Protein AF-A0A7S3CVT9-F1 (afdb_monomer)

Nearest PDB structures (foldseek):
  6yfl-assembly1_AB  TM=3.579E-01  e=2.423E+00  Leviviridae sp.
  8deo-assembly1_A  TM=3.578E-01  e=4.432E+00  Staphylococcus epidermidis RP62A
  8deo-assembly2_B  TM=3.336E-01  e=3.927E+00  Staphylococcus epidermidis RP62A

Foldseek 3Di:
DDPPPPQDKDFDDKDKDKDFAFPPPCPDDDPDPDDDDDDPPVRHGPWIKMKMKTWIQHRDPDDDDGDIDIDIDMDTPVVVVVVVVVVVVVVVVVVVVVVD

Secondary structure (DSSP, 8-state):
---------EEEEEEEEEEEE------SS------S-S-------SEEEEEEEEEEEPPPSSSS-PPEEEEEEEEEHHHHHHHHHHHHHHHHHHHHHH--

Sequence (100 aa):
MVNQQLRVSQVTDLNYKLSFLMASSQTGKNMVEQEEGGEALEQQPLDLQVTLSVQLREFPNDVVSSRERQVKFAAGKDKFLQLSRDLRDALEQMESLQIA

Radius of gyration: 22.89 Å; Cα contacts (8 Å, |Δi|>4): 111; chains: 1; bounding box: 51×34×67 Å

pLDDT: mean 73.63, std 18.58, range [35.56, 95.12]

Mean predicted aligned error: 13.54 Å

Organism: NCBI:txid1082188

Structure (mmCIF, N/CA/C/O backbone):
data_AF-A0A7S3CVT9-F1
#
_entry.id   AF-A0A7S3CVT9-F1
#
loop_
_atom_site.group_PDB
_atom_site.id
_atom_site.type_symbol
_atom_site.label_atom_id
_atom_site.label_alt_id
_atom_site.label_comp_id
_atom_site.label_asym_id
_atom_site.label_entity_id
_atom_site.label_seq_id
_atom_site.pdbx_PDB_ins_code
_atom_site.Cartn_x
_atom_site.Cartn_y
_atom_site.Cartn_z
_atom_site.occupancy
_atom_site.B_iso_or_equiv
_atom_site.auth_seq_id
_atom_site.auth_comp_id
_atom_site.auth_asym_id
_atom_site.auth_atom_id
_atom_site.pdbx_PDB_model_num
ATOM 1 N N . MET A 1 1 ? 20.811 -9.849 -27.158 1.00 42.44 1 MET A N 1
ATOM 2 C CA . MET A 1 1 ? 19.866 -9.732 -26.028 1.00 42.44 1 MET A CA 1
ATOM 3 C C . MET A 1 1 ? 19.254 -8.347 -26.098 1.00 42.44 1 MET A C 1
ATOM 5 O O . MET A 1 1 ? 19.990 -7.372 -26.035 1.00 42.44 1 MET A O 1
ATOM 9 N N . VAL A 1 2 ? 17.955 -8.250 -26.378 1.00 43.62 2 VAL A N 1
ATOM 10 C CA . VAL A 1 2 ? 17.261 -6.958 -26.459 1.00 43.62 2 VAL A CA 1
ATOM 11 C C . VAL A 1 2 ? 17.070 -6.468 -25.027 1.00 43.62 2 VAL A C 1
ATOM 13 O O . VAL A 1 2 ? 16.416 -7.150 -24.244 1.00 43.62 2 VAL A O 1
ATOM 16 N N . ASN A 1 3 ? 17.668 -5.327 -24.676 1.00 49.03 3 ASN A N 1
ATOM 17 C CA . ASN A 1 3 ? 17.420 -4.646 -23.405 1.00 49.03 3 ASN A CA 1
ATOM 18 C C . ASN A 1 3 ? 15.935 -4.257 -23.350 1.00 49.03 3 ASN A C 1
ATOM 20 O O . ASN A 1 3 ? 15.539 -3.219 -23.881 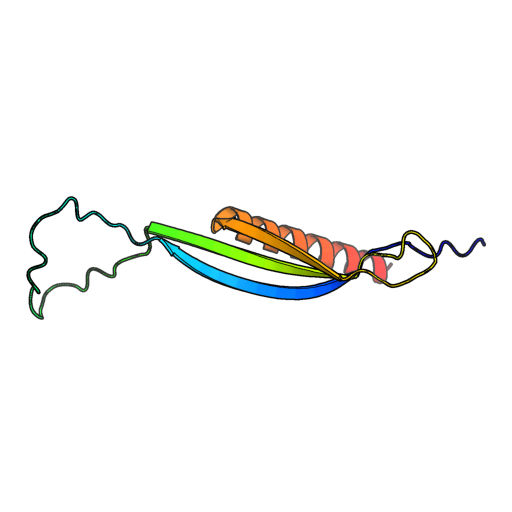1.00 49.03 3 ASN A O 1
ATOM 24 N N . GLN A 1 4 ? 15.098 -5.101 -22.750 1.00 51.19 4 GLN A N 1
ATOM 25 C CA . GLN A 1 4 ? 13.741 -4.723 -22.385 1.00 51.19 4 GLN A CA 1
ATOM 26 C C . GLN A 1 4 ? 13.848 -3.737 -21.221 1.00 51.19 4 GLN A C 1
ATOM 28 O O . GLN A 1 4 ? 13.974 -4.131 -20.066 1.00 51.19 4 GLN A O 1
ATOM 33 N N . GLN A 1 5 ? 13.846 -2.439 -21.525 1.00 60.50 5 GLN A N 1
ATOM 34 C CA . GLN A 1 5 ? 13.622 -1.419 -20.507 1.00 60.50 5 GLN A CA 1
ATOM 35 C C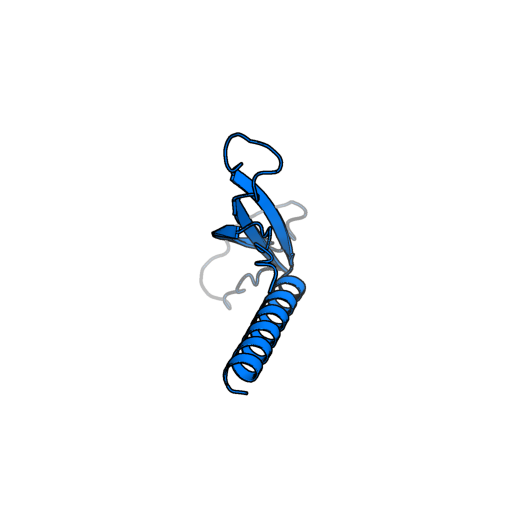 . GLN A 1 5 ? 12.217 -1.642 -19.937 1.00 60.50 5 GLN A C 1
ATOM 37 O O . GLN A 1 5 ? 11.214 -1.358 -20.593 1.00 60.50 5 GLN A O 1
ATOM 42 N N . LEU A 1 6 ? 12.159 -2.226 -18.741 1.00 61.56 6 LEU A N 1
ATOM 43 C CA . LEU A 1 6 ? 10.937 -2.458 -17.981 1.00 61.56 6 LEU A CA 1
ATOM 44 C C . LEU A 1 6 ? 10.226 -1.116 -17.761 1.00 61.56 6 LEU A C 1
ATOM 46 O O . LEU A 1 6 ? 10.702 -0.252 -17.028 1.00 61.56 6 LEU A O 1
ATOM 50 N N . ARG A 1 7 ? 9.086 -0.933 -18.435 1.00 68.19 7 ARG A N 1
ATOM 51 C CA . ARG A 1 7 ? 8.231 0.252 -18.303 1.00 68.19 7 ARG A CA 1
ATOM 52 C C . ARG A 1 7 ? 7.369 0.111 -17.054 1.00 68.19 7 ARG A C 1
ATOM 54 O O . ARG A 1 7 ? 6.240 -0.367 -17.133 1.00 68.19 7 ARG A O 1
ATOM 61 N N . VAL A 1 8 ? 7.925 0.462 -15.900 1.00 72.56 8 VAL A N 1
ATOM 62 C CA . VAL A 1 8 ? 7.265 0.268 -14.602 1.00 72.56 8 VAL A CA 1
ATOM 63 C C . VAL A 1 8 ? 7.103 1.614 -13.905 1.00 72.56 8 VAL A C 1
ATOM 65 O O . VA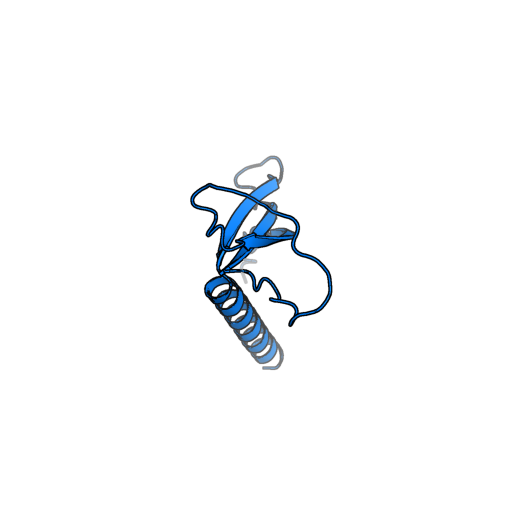L A 1 8 ? 8.059 2.375 -13.774 1.00 72.56 8 VAL A O 1
ATOM 68 N N . SER A 1 9 ? 5.877 1.914 -13.479 1.00 80.81 9 SER A N 1
ATOM 69 C CA . SER A 1 9 ? 5.587 3.056 -12.609 1.00 80.81 9 SER A CA 1
ATOM 70 C C . SER A 1 9 ? 6.095 2.772 -11.199 1.00 80.81 9 SER A C 1
ATOM 72 O O . SER A 1 9 ? 5.953 1.659 -10.695 1.00 80.81 9 SER A O 1
ATOM 74 N N . GLN A 1 10 ? 6.661 3.781 -10.549 1.00 84.88 10 GLN A N 1
ATOM 75 C CA . GLN A 1 10 ? 7.293 3.632 -9.242 1.00 84.88 10 GLN A CA 1
ATOM 76 C C . GLN A 1 10 ? 6.417 4.222 -8.136 1.00 84.88 10 GLN A C 1
ATOM 78 O O . GLN A 1 10 ? 5.863 5.307 -8.294 1.00 84.88 10 GLN A O 1
ATOM 83 N N . VAL A 1 11 ? 6.356 3.545 -6.988 1.00 88.38 11 VAL A N 1
ATOM 84 C CA . VAL A 1 11 ? 5.867 4.143 -5.738 1.00 88.38 11 VAL A CA 1
ATOM 85 C C . VAL A 1 11 ? 6.952 5.065 -5.180 1.00 88.38 11 VAL A C 1
ATOM 87 O O . VAL A 1 11 ? 8.057 4.609 -4.890 1.00 88.38 11 VAL A O 1
ATOM 90 N N . THR A 1 12 ? 6.661 6.360 -5.063 1.00 89.31 12 THR A N 1
ATOM 91 C CA . THR A 1 12 ? 7.612 7.363 -4.552 1.00 89.31 12 THR A CA 1
ATOM 92 C C . THR A 1 12 ? 7.406 7.678 -3.082 1.00 89.31 12 THR A C 1
ATOM 94 O O . THR A 1 12 ? 8.377 7.943 -2.383 1.00 89.31 12 THR A O 1
ATOM 97 N N . ASP A 1 13 ? 6.161 7.654 -2.617 1.00 90.88 13 ASP A N 1
ATOM 98 C CA . ASP A 1 13 ? 5.816 7.969 -1.237 1.00 90.88 13 ASP A CA 1
ATOM 99 C C . ASP A 1 13 ? 4.559 7.199 -0.814 1.00 90.88 13 ASP A C 1
ATOM 101 O O . ASP A 1 13 ? 3.682 6.901 -1.633 1.00 90.88 13 ASP A O 1
ATOM 105 N N . LEU A 1 14 ? 4.472 6.865 0.469 1.00 90.06 14 LEU A N 1
ATOM 106 C CA . LEU A 1 14 ? 3.348 6.155 1.062 1.00 90.06 14 LEU A CA 1
ATOM 107 C C . LEU A 1 14 ? 3.055 6.746 2.436 1.00 90.06 14 LEU A C 1
ATOM 109 O O . LEU A 1 14 ? 3.858 6.657 3.359 1.00 90.06 14 LEU A O 1
ATOM 113 N N . ASN A 1 15 ? 1.850 7.288 2.580 1.00 91.75 15 ASN A N 1
ATOM 114 C CA . ASN A 1 15 ? 1.342 7.822 3.836 1.00 91.75 15 ASN A CA 1
ATOM 115 C C . ASN A 1 15 ? 0.116 7.029 4.282 1.00 91.75 15 ASN A C 1
ATOM 117 O O . ASN A 1 15 ? -0.690 6.605 3.449 1.00 91.75 15 ASN A O 1
ATOM 121 N N . TYR A 1 16 ? -0.063 6.875 5.592 1.00 90.25 16 TYR A N 1
ATOM 122 C CA . TYR A 1 16 ? -1.225 6.197 6.158 1.00 90.25 16 TYR A CA 1
ATOM 123 C C . TYR A 1 16 ? -1.921 7.052 7.217 1.00 90.25 16 TYR A C 1
ATOM 125 O O . TYR A 1 16 ? -1.302 7.870 7.895 1.00 90.25 16 TYR A O 1
ATOM 133 N N . LYS A 1 17 ? -3.230 6.849 7.363 1.00 92.25 17 LYS A N 1
ATOM 134 C CA . LYS A 1 17 ? -4.048 7.416 8.436 1.00 92.25 17 LYS A CA 1
ATOM 135 C C . LYS A 1 17 ? -4.921 6.322 9.037 1.00 92.25 17 LYS A C 1
ATOM 137 O O . LYS A 1 17 ? -5.656 5.653 8.312 1.00 92.25 17 LYS A O 1
ATOM 142 N N . LEU A 1 18 ? -4.873 6.189 10.359 1.00 88.88 18 LEU A N 1
ATOM 143 C CA . LEU A 1 18 ? -5.775 5.338 11.132 1.00 88.88 18 LEU A CA 1
ATOM 144 C C . LEU A 1 18 ? -6.968 6.172 11.599 1.00 88.88 18 LEU A C 1
ATOM 146 O O . LEU A 1 18 ? -6.792 7.256 12.153 1.00 88.88 18 LEU A O 1
ATOM 150 N N . SER A 1 19 ? -8.176 5.684 11.338 1.00 86.88 19 SER A N 1
ATOM 151 C CA . SER A 1 19 ? -9.420 6.288 11.812 1.00 86.88 19 SER A CA 1
ATOM 152 C C . SER A 1 19 ? -10.198 5.249 12.609 1.00 86.88 19 SER A C 1
ATOM 154 O O . SER A 1 19 ? -10.341 4.109 12.169 1.00 86.88 19 SER A O 1
ATOM 156 N N . PHE A 1 20 ? -10.688 5.650 13.776 1.00 84.81 20 PHE A N 1
ATOM 157 C CA . PHE A 1 20 ? -11.471 4.803 14.665 1.00 84.81 20 PHE A CA 1
ATOM 158 C C . PHE A 1 20 ? -12.935 5.221 14.573 1.00 84.81 20 PHE A C 1
ATOM 160 O O . PHE A 1 20 ? -13.261 6.397 14.744 1.00 84.81 20 PHE A O 1
ATOM 167 N N . LEU A 1 21 ? -13.812 4.270 14.276 1.00 75.75 21 LEU A N 1
ATOM 168 C CA . LEU A 1 21 ? -15.249 4.470 14.346 1.00 75.75 21 LEU A CA 1
ATOM 169 C C . LEU A 1 21 ? -15.672 4.196 15.789 1.00 75.75 21 LEU A C 1
ATOM 171 O O . LEU A 1 21 ? -15.577 3.065 16.253 1.00 75.75 21 LEU A O 1
ATOM 175 N N . MET A 1 22 ? -16.114 5.216 16.516 1.00 75.62 22 MET A N 1
ATOM 176 C CA . MET A 1 22 ? -16.645 5.030 17.869 1.00 75.62 22 MET A CA 1
ATOM 177 C C . MET A 1 22 ? -18.116 4.616 17.783 1.00 75.62 22 MET A C 1
ATOM 179 O O . MET A 1 22 ? -18.859 5.141 16.951 1.00 75.62 22 MET A O 1
ATOM 183 N N . ALA A 1 23 ? -18.554 3.686 18.634 1.00 61.44 23 ALA A N 1
ATOM 184 C CA . ALA A 1 23 ? -19.964 3.326 18.726 1.00 61.44 23 ALA A CA 1
ATOM 185 C C . ALA A 1 23 ? -20.767 4.522 19.266 1.00 61.44 23 ALA A C 1
ATOM 187 O O . ALA A 1 23 ? -20.828 4.750 20.472 1.00 61.44 23 ALA A O 1
ATOM 188 N N . SER A 1 24 ? -21.399 5.308 18.393 1.00 58.84 24 SER A N 1
ATOM 189 C CA . SER A 1 24 ? -22.352 6.326 18.831 1.00 58.84 24 SER A CA 1
ATOM 190 C C . SER A 1 24 ? -23.699 5.660 19.135 1.00 58.84 24 SER A C 1
ATOM 192 O O . SER A 1 24 ? -24.607 5.691 18.307 1.00 58.84 24 SER A O 1
ATOM 194 N N . SER A 1 25 ? -23.864 5.050 20.313 1.00 50.12 25 SER A N 1
ATOM 195 C CA . SER A 1 25 ? -25.207 4.657 20.782 1.00 50.12 25 SER A CA 1
ATOM 196 C C . SER A 1 25 ? -25.969 5.803 21.464 1.00 50.12 25 SER A C 1
ATOM 198 O O . SER A 1 25 ? -27.005 5.576 22.084 1.00 50.12 25 SER A O 1
ATOM 200 N N . GLN A 1 26 ? -25.535 7.059 21.301 1.00 48.00 26 GLN A N 1
ATOM 201 C CA . GLN A 1 26 ? -26.369 8.214 21.637 1.00 48.00 26 GLN A CA 1
ATOM 202 C C . GLN A 1 26 ? -27.437 8.447 20.557 1.00 48.00 26 GLN A C 1
ATOM 204 O O . GLN A 1 26 ? -27.448 9.451 19.848 1.00 48.00 26 GLN A O 1
ATOM 209 N N . THR A 1 27 ? -28.401 7.532 20.469 1.00 48.72 27 THR A N 1
ATOM 210 C CA . THR A 1 27 ? -29.779 7.940 20.180 1.00 48.72 27 THR A CA 1
ATOM 211 C C . THR A 1 27 ? -30.189 8.890 21.302 1.00 48.72 27 THR A C 1
ATOM 213 O O . THR A 1 27 ? -30.244 8.500 22.464 1.00 48.72 27 THR A O 1
ATOM 216 N N . GLY A 1 28 ? -30.335 10.168 20.955 1.00 48.47 28 GLY A N 1
ATOM 217 C CA . GLY A 1 28 ? -30.268 11.290 21.883 1.00 48.47 28 GLY A CA 1
ATOM 218 C C . GLY A 1 28 ? -31.106 11.172 23.156 1.00 48.47 28 GLY A C 1
ATOM 219 O O . GLY A 1 28 ? -32.309 10.929 23.102 1.00 48.47 28 GLY A O 1
ATOM 220 N N . LYS A 1 29 ? -30.450 11.436 24.289 1.00 47.75 29 LYS A N 1
ATOM 221 C CA . LYS A 1 29 ? -30.860 12.340 25.378 1.00 47.75 29 LYS A CA 1
ATOM 222 C C . LYS A 1 29 ? -29.889 12.148 26.549 1.00 47.75 29 LYS A C 1
ATOM 224 O O . LYS A 1 29 ? -29.755 11.046 27.060 1.00 47.75 29 LYS A O 1
ATOM 229 N N . ASN A 1 30 ? -29.280 13.256 26.971 1.00 43.34 30 ASN A N 1
ATOM 230 C CA . ASN A 1 30 ? -28.543 13.452 28.224 1.00 43.34 30 ASN A CA 1
ATOM 231 C C . ASN A 1 30 ? -27.167 12.766 28.330 1.00 43.34 30 ASN A C 1
ATOM 233 O O . ASN A 1 30 ? -27.016 11.737 28.980 1.00 43.34 30 ASN A O 1
ATOM 237 N N . MET A 1 31 ? -26.133 13.430 27.794 1.00 44.28 31 MET A N 1
ATOM 238 C CA . MET A 1 31 ? -24.807 13.383 28.420 1.00 44.28 31 MET A CA 1
ATOM 239 C C . MET A 1 31 ? -24.930 14.035 29.799 1.00 44.28 31 MET A C 1
ATOM 241 O O . MET A 1 31 ? -24.887 15.257 29.915 1.00 44.28 31 MET A O 1
ATOM 245 N N . VAL A 1 32 ? -25.150 13.223 30.827 1.00 42.81 32 VAL A N 1
ATOM 246 C CA . VAL A 1 32 ? -24.762 13.594 32.184 1.00 42.81 32 VAL A CA 1
ATOM 247 C C . VAL A 1 32 ? -23.361 13.038 32.357 1.00 42.81 32 VAL A C 1
ATOM 249 O O . VAL A 1 32 ? -23.153 11.835 32.211 1.00 42.81 32 VAL A O 1
ATOM 252 N N . GLU A 1 33 ? -22.408 13.936 32.584 1.00 55.88 33 GLU A N 1
ATOM 253 C CA . GLU A 1 33 ? -21.098 13.607 33.131 1.00 55.88 33 GLU A CA 1
ATOM 254 C C . GLU A 1 33 ? -21.341 12.761 34.387 1.00 55.88 33 GLU A C 1
ATOM 256 O O . GLU A 1 33 ? -21.840 13.270 35.387 1.00 55.88 33 GLU A O 1
ATOM 261 N N . GLN A 1 34 ? -21.115 11.448 34.302 1.00 45.12 34 GLN A N 1
ATOM 262 C CA . GLN A 1 34 ? -21.164 10.577 35.469 1.00 45.12 34 GLN A CA 1
ATOM 263 C C . GLN A 1 34 ? -19.746 10.325 35.959 1.00 45.12 34 GLN A C 1
ATOM 265 O O . GLN A 1 34 ? -18.835 10.014 35.192 1.00 45.12 34 GLN A O 1
ATOM 270 N N . GLU A 1 35 ? -19.635 10.573 37.254 1.00 41.31 35 GLU A N 1
ATOM 271 C CA . GLU A 1 35 ? -18.463 10.759 38.085 1.00 41.31 35 GLU A CA 1
ATOM 272 C C . GLU A 1 35 ? -17.589 9.504 38.222 1.00 41.31 35 GLU A C 1
ATOM 274 O O . GLU A 1 35 ? -17.990 8.375 37.940 1.00 41.31 35 GLU A O 1
ATOM 279 N N . GLU A 1 36 ? -16.370 9.761 38.692 1.00 47.72 36 GLU A N 1
ATOM 280 C CA . GLU A 1 36 ? -15.346 8.821 39.141 1.00 47.72 36 GLU A CA 1
ATOM 281 C C . GLU A 1 36 ? -15.911 7.628 39.941 1.00 47.72 36 GLU A C 1
ATOM 283 O O . GLU A 1 36 ? -16.618 7.817 40.929 1.00 47.72 36 GLU A O 1
ATOM 288 N N . GLY A 1 37 ? -15.511 6.394 39.591 1.00 42.56 37 GLY A N 1
ATOM 289 C CA . GLY A 1 37 ? -15.554 5.274 40.549 1.00 42.56 37 GLY A CA 1
ATOM 290 C C . GLY A 1 37 ? -16.170 3.937 40.123 1.00 42.56 37 GLY A C 1
ATOM 291 O O . GLY A 1 37 ? -16.400 3.102 40.994 1.00 42.56 37 GLY A O 1
ATOM 292 N N . GLY A 1 38 ? -16.404 3.664 38.840 1.00 35.56 38 GLY A N 1
ATOM 293 C CA . GLY 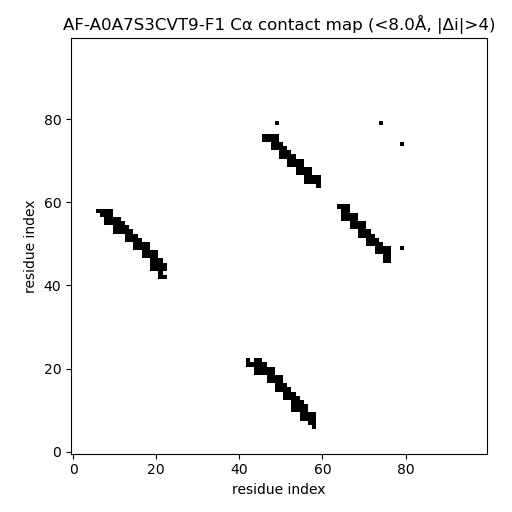A 1 38 ? -16.856 2.342 38.391 1.00 35.56 38 GLY A CA 1
ATOM 294 C C . GLY A 1 38 ? -16.278 2.015 37.028 1.00 35.56 38 GLY A C 1
ATOM 295 O O . GLY A 1 38 ? -16.488 2.790 36.107 1.00 35.56 38 GLY A O 1
ATOM 296 N N . GLU A 1 39 ? -15.505 0.926 36.967 1.00 43.44 39 GLU A N 1
ATOM 297 C CA . GLU A 1 39 ? -14.986 0.229 35.781 1.00 43.44 39 GLU A CA 1
ATOM 298 C C . GLU A 1 39 ? -14.965 1.079 34.513 1.00 43.44 39 GLU A C 1
ATOM 300 O O . GLU A 1 39 ? -15.992 1.252 33.860 1.00 43.44 39 GLU A O 1
ATOM 305 N N . ALA A 1 40 ? -13.779 1.593 34.170 1.00 40.47 40 ALA A N 1
ATOM 306 C CA . ALA A 1 40 ? -13.528 2.239 32.895 1.00 40.47 40 ALA A CA 1
ATOM 307 C C . ALA A 1 40 ? -14.138 1.380 31.780 1.00 40.47 40 ALA A C 1
ATOM 309 O O . ALA A 1 40 ? -13.568 0.366 31.377 1.00 40.47 40 ALA A O 1
ATOM 310 N N . LEU A 1 41 ? -15.321 1.783 31.311 1.00 50.97 41 LEU A N 1
ATOM 311 C CA . LEU A 1 41 ? -15.893 1.359 30.050 1.00 50.97 41 LEU A CA 1
ATOM 312 C C . LEU A 1 41 ? -14.926 1.907 29.011 1.00 50.97 41 LEU A C 1
ATOM 314 O O . LEU A 1 41 ? -15.119 3.000 28.479 1.00 50.97 41 LEU A O 1
ATOM 318 N N . GLU A 1 42 ? -13.817 1.189 28.819 1.00 52.84 42 GLU A N 1
ATOM 319 C CA . GLU A 1 42 ? -12.878 1.405 27.740 1.00 52.84 42 GLU A CA 1
ATOM 320 C C . GLU A 1 42 ? -13.741 1.410 26.492 1.00 52.84 42 GLU A C 1
ATOM 322 O O . GLU A 1 42 ? -14.283 0.379 26.089 1.00 52.84 42 GLU A O 1
ATOM 327 N N . GLN A 1 43 ? -13.978 2.603 25.949 1.00 57.22 43 GLN A N 1
ATOM 328 C CA . GLN A 1 43 ? -14.736 2.764 24.727 1.00 57.22 43 GLN A CA 1
ATOM 329 C C . GLN A 1 43 ? -13.905 2.110 23.630 1.00 57.22 43 GLN A C 1
ATOM 331 O O . GLN A 1 43 ? -13.045 2.742 23.017 1.00 57.22 43 GLN A O 1
ATOM 336 N N . GLN A 1 44 ? -14.103 0.809 23.439 1.00 56.75 44 GLN A N 1
ATOM 337 C CA . GLN A 1 44 ? -13.432 0.083 22.386 1.00 56.75 44 GLN A CA 1
ATOM 338 C C . GLN A 1 44 ? -13.990 0.604 21.060 1.00 56.75 44 GLN A C 1
ATOM 340 O O . GLN A 1 44 ? -15.212 0.722 20.904 1.00 56.75 44 GLN A O 1
ATOM 345 N N . PRO A 1 45 ? -13.116 0.972 20.113 1.00 64.31 45 PRO A N 1
ATOM 346 C CA . PRO A 1 45 ? -13.559 1.440 18.814 1.00 64.31 45 PRO A CA 1
ATOM 347 C C . PRO A 1 45 ? -14.366 0.330 18.131 1.00 64.31 45 PRO A C 1
ATOM 349 O O . PRO A 1 45 ? -13.936 -0.821 18.085 1.00 64.31 45 PRO A O 1
ATOM 352 N N . LEU A 1 46 ? -15.539 0.691 17.610 1.00 75.50 46 LEU A N 1
ATOM 353 C CA . LEU A 1 46 ? -16.458 -0.211 16.915 1.00 75.50 46 LEU A CA 1
ATOM 354 C C . LEU A 1 46 ? -15.824 -0.773 15.642 1.00 75.50 46 LEU A C 1
ATOM 356 O O . LEU A 1 46 ? -16.034 -1.935 15.307 1.00 75.50 46 LEU A O 1
ATOM 360 N N . ASP A 1 47 ? -15.056 0.059 14.939 1.00 75.69 47 ASP A N 1
ATOM 361 C CA . ASP A 1 47 ? -14.312 -0.354 13.755 1.00 75.69 47 ASP A CA 1
ATOM 362 C C . ASP A 1 47 ? -13.037 0.484 13.580 1.00 75.69 47 ASP A C 1
ATOM 364 O O . ASP A 1 47 ? -12.920 1.606 14.086 1.00 75.69 47 ASP A O 1
ATOM 368 N N . LEU A 1 48 ? -12.070 -0.064 12.849 1.00 83.62 48 LEU A N 1
ATOM 369 C CA . LEU A 1 48 ? -10.822 0.589 12.481 1.00 83.62 48 LEU A CA 1
ATOM 370 C C . LEU A 1 48 ? -10.711 0.638 10.961 1.00 83.62 48 LEU A C 1
ATOM 372 O O . LEU A 1 48 ? -10.657 -0.388 10.278 1.00 83.62 48 LEU A O 1
ATOM 376 N N . GLN A 1 49 ? -10.606 1.854 10.439 1.00 89.12 49 GLN A N 1
ATOM 377 C CA . GLN A 1 49 ? -10.390 2.118 9.027 1.00 89.12 49 GLN A CA 1
ATOM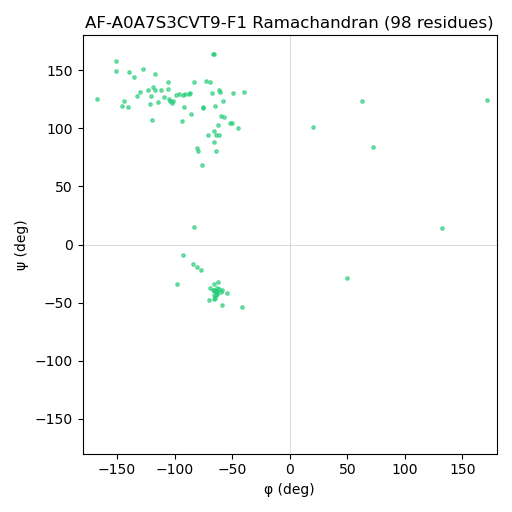 378 C C . GLN A 1 49 ? -8.973 2.642 8.806 1.00 89.12 49 GLN A C 1
ATOM 380 O O . GLN A 1 49 ? -8.546 3.632 9.405 1.00 89.12 49 GLN A O 1
ATOM 385 N N . VAL A 1 50 ? -8.253 2.002 7.893 1.00 89.19 50 VAL A N 1
ATOM 386 C CA . VAL A 1 50 ? -6.936 2.431 7.433 1.00 89.19 50 VAL A CA 1
ATOM 387 C C . VAL A 1 50 ? -7.089 3.103 6.078 1.00 89.19 50 VAL A C 1
ATOM 389 O O . VAL A 1 50 ? -7.580 2.500 5.127 1.00 89.19 50 VAL A O 1
ATOM 392 N N . THR A 1 51 ? -6.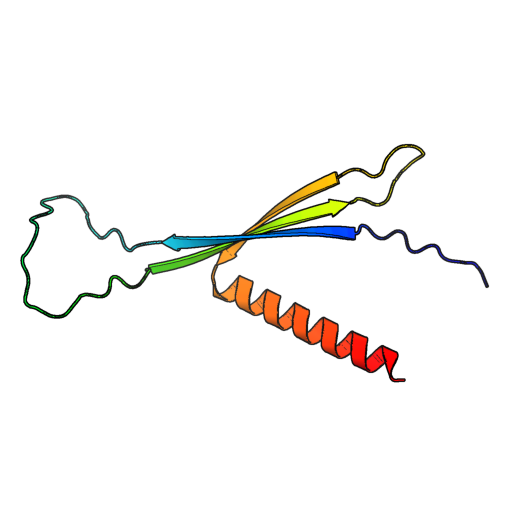668 4.359 5.977 1.00 92.06 51 THR A N 1
ATOM 393 C CA . THR A 1 51 ? -6.547 5.062 4.696 1.00 92.06 51 THR A CA 1
ATOM 394 C C . THR A 1 51 ? -5.089 5.082 4.280 1.00 92.06 51 THR A C 1
ATOM 396 O O . THR A 1 51 ? -4.251 5.599 5.017 1.00 92.06 51 THR A O 1
ATOM 399 N N . LEU A 1 52 ? -4.794 4.559 3.096 1.00 90.62 52 LEU A N 1
ATOM 400 C CA . LEU A 1 52 ? -3.484 4.619 2.468 1.00 90.62 52 LEU A CA 1
ATOM 401 C C . LEU A 1 52 ? -3.499 5.634 1.328 1.00 90.62 52 LEU A C 1
ATOM 403 O O . LEU A 1 52 ? -4.414 5.670 0.506 1.00 90.62 52 LEU A O 1
ATOM 407 N N . SER A 1 53 ? -2.469 6.467 1.290 1.00 92.75 53 SER A N 1
ATOM 408 C CA . SER A 1 53 ? -2.208 7.444 0.244 1.00 92.75 53 SER A CA 1
ATOM 409 C C . SER A 1 53 ? -0.862 7.126 -0.385 1.00 92.75 53 SER A C 1
ATOM 411 O O . SER A 1 53 ? 0.178 7.401 0.209 1.00 92.75 53 SER A O 1
ATOM 413 N N . VAL A 1 54 ? -0.893 6.596 -1.599 1.00 92.12 54 VAL A N 1
ATOM 414 C CA . VAL A 1 54 ? 0.286 6.192 -2.361 1.00 92.12 54 VAL A CA 1
ATOM 415 C C . VAL A 1 54 ? 0.552 7.232 -3.440 1.00 92.12 54 VAL A C 1
ATOM 417 O O . VAL A 1 54 ? -0.325 7.525 -4.255 1.00 92.12 54 VAL A O 1
ATOM 420 N N . GLN A 1 55 ? 1.748 7.806 -3.443 1.00 91.88 55 GLN A N 1
ATOM 421 C CA . GLN A 1 55 ? 2.229 8.632 -4.541 1.00 91.88 55 GLN A CA 1
ATOM 422 C C . GLN A 1 55 ? 2.966 7.745 -5.541 1.00 91.88 55 GLN A C 1
ATOM 424 O O . GLN A 1 55 ? 3.823 6.938 -5.177 1.00 91.88 55 GLN A O 1
ATOM 429 N N . LEU A 1 56 ? 2.597 7.882 -6.806 1.00 89.69 56 LEU A N 1
ATOM 430 C CA . LEU A 1 56 ? 3.143 7.138 -7.924 1.00 89.69 56 LEU A CA 1
ATOM 431 C C . LEU A 1 56 ? 3.816 8.112 -8.880 1.00 89.69 56 LEU A C 1
ATOM 433 O O . LEU A 1 56 ? 3.215 9.108 -9.280 1.00 89.69 56 LEU A O 1
ATOM 437 N N . ARG A 1 57 ? 5.030 7.785 -9.306 1.00 87.12 57 ARG A N 1
ATOM 438 C CA . ARG A 1 57 ? 5.648 8.367 -10.491 1.00 87.12 57 ARG A CA 1
ATOM 439 C C . ARG A 1 57 ? 5.340 7.454 -11.667 1.00 87.12 57 ARG A C 1
ATOM 441 O O . ARG A 1 57 ? 5.867 6.345 -11.759 1.00 87.12 57 ARG A O 1
ATOM 448 N N . GLU A 1 58 ? 4.441 7.903 -12.531 1.00 81.69 58 GLU A N 1
ATOM 449 C CA . GLU A 1 58 ? 4.032 7.153 -13.711 1.00 81.69 58 GLU A CA 1
ATOM 450 C C . GLU A 1 58 ? 5.180 7.083 -14.720 1.00 81.69 58 GLU A C 1
ATOM 452 O O . GLU A 1 58 ? 5.908 8.061 -14.937 1.00 81.69 58 GLU A O 1
ATOM 457 N N . PHE A 1 59 ? 5.333 5.915 -15.344 1.00 73.56 59 PHE A N 1
ATOM 458 C CA . PHE A 1 59 ? 6.245 5.767 -16.469 1.00 73.56 59 PHE A CA 1
ATOM 459 C C . PHE A 1 59 ? 5.795 6.698 -17.615 1.00 73.56 59 PHE A C 1
ATOM 461 O O . PHE A 1 59 ? 4.603 6.730 -17.934 1.00 73.56 59 PHE A O 1
ATOM 468 N N . PRO A 1 60 ? 6.705 7.473 -18.232 1.00 68.06 60 PRO A N 1
ATOM 469 C CA . PRO A 1 60 ? 6.336 8.433 -19.266 1.00 68.06 60 PRO A CA 1
ATOM 470 C C . PRO A 1 60 ? 5.775 7.706 -20.492 1.00 68.06 60 PRO A C 1
ATOM 472 O O . PRO A 1 60 ? 6.465 6.901 -21.117 1.00 68.06 60 PRO A O 1
ATOM 475 N N . ASN A 1 61 ? 4.518 7.995 -20.834 1.00 65.75 61 ASN A N 1
ATOM 476 C CA . ASN A 1 61 ? 3.860 7.371 -21.982 1.00 65.75 61 ASN A CA 1
ATOM 477 C C . ASN A 1 61 ? 4.167 8.053 -23.318 1.00 65.75 61 ASN A C 1
ATOM 479 O O . ASN A 1 61 ? 3.986 7.395 -24.329 1.00 65.75 61 ASN A O 1
ATOM 483 N N . ASP A 1 62 ? 4.681 9.289 -23.338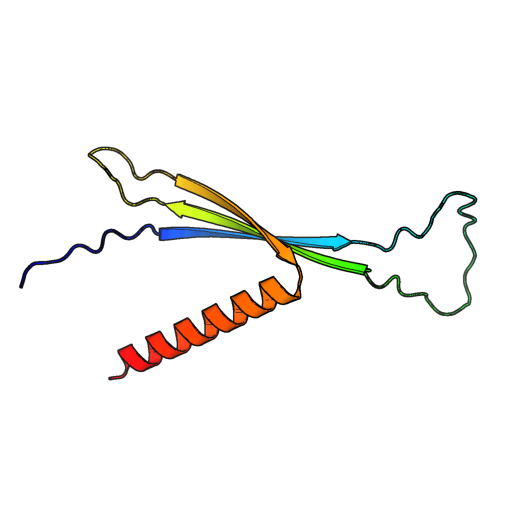 1.00 55.59 62 ASP A N 1
ATOM 484 C CA . ASP A 1 62 ? 5.278 9.905 -24.529 1.00 55.59 62 ASP A CA 1
ATOM 485 C C . ASP A 1 62 ? 6.054 11.185 -24.165 1.00 55.59 62 ASP A C 1
ATOM 487 O O . ASP A 1 62 ? 5.514 12.097 -23.547 1.00 55.59 62 ASP A O 1
ATOM 491 N N . VAL A 1 63 ? 7.331 11.216 -24.563 1.00 61.72 63 VAL A N 1
ATOM 492 C CA . VAL A 1 63 ? 8.281 12.337 -24.773 1.00 61.72 63 VAL A CA 1
ATOM 493 C C . VAL A 1 63 ? 8.487 13.413 -23.684 1.00 61.72 63 VAL A C 1
ATOM 495 O O . VAL A 1 63 ? 9.601 13.925 -23.603 1.00 61.72 63 VAL A O 1
ATOM 498 N N . VAL A 1 64 ? 7.545 13.767 -22.806 1.00 54.88 64 VAL A N 1
ATOM 499 C CA . VAL A 1 64 ? 7.759 14.856 -21.832 1.00 54.88 64 VAL A CA 1
ATOM 500 C C . VAL A 1 64 ? 7.089 14.565 -20.485 1.00 54.88 64 VAL A C 1
ATOM 502 O O . VAL A 1 64 ? 5.886 14.360 -20.409 1.00 54.88 64 VAL A O 1
ATOM 505 N N . SER A 1 65 ? 7.938 14.589 -19.452 1.00 57.16 65 SER A N 1
ATOM 506 C CA . SER A 1 65 ? 7.700 14.547 -18.000 1.00 57.16 65 SER A CA 1
ATOM 507 C C . SER A 1 65 ? 7.034 13.301 -17.396 1.00 57.16 65 SER A C 1
ATOM 509 O O . SER A 1 65 ? 5.913 12.904 -17.702 1.00 57.16 65 SER A O 1
ATOM 511 N N . SER A 1 66 ? 7.737 12.704 -16.426 1.00 65.31 66 SER A N 1
ATOM 512 C CA . SER A 1 66 ? 7.142 11.756 -15.486 1.00 65.31 66 SER A CA 1
ATOM 513 C C . SER A 1 66 ? 5.994 12.441 -14.746 1.00 65.31 66 SER A C 1
ATOM 515 O O . SER A 1 66 ? 6.203 13.484 -14.119 1.00 65.31 66 SER A O 1
ATOM 517 N N . ARG A 1 67 ? 4.793 11.868 -14.807 1.00 78.81 67 ARG A N 1
ATOM 518 C CA . ARG A 1 67 ? 3.624 12.398 -14.106 1.00 78.81 67 ARG A CA 1
ATOM 519 C C . ARG A 1 67 ? 3.580 11.841 -12.689 1.00 78.81 67 ARG A C 1
ATOM 521 O O . ARG A 1 67 ? 3.672 10.632 -12.497 1.00 78.81 67 ARG A O 1
ATOM 528 N N . GLU A 1 68 ? 3.411 12.714 -11.704 1.00 85.06 68 GLU A N 1
ATOM 529 C CA . GLU A 1 68 ? 3.109 12.290 -10.337 1.00 85.06 68 GLU A CA 1
ATOM 530 C C . GLU A 1 68 ? 1.592 12.136 -10.174 1.00 85.06 68 GLU A C 1
ATOM 532 O O . GLU A 1 68 ? 0.808 13.010 -10.556 1.00 85.06 68 GLU A O 1
ATOM 537 N N . ARG A 1 69 ? 1.165 10.993 -9.639 1.00 87.44 69 ARG A N 1
ATOM 538 C CA . ARG A 1 69 ? -0.235 10.658 -9.380 1.00 87.44 69 ARG A CA 1
ATOM 539 C C . ARG A 1 69 ? -0.390 10.171 -7.951 1.00 87.44 69 ARG A C 1
ATOM 541 O O . ARG A 1 69 ? 0.301 9.258 -7.520 1.00 87.44 69 ARG A O 1
ATOM 548 N N . GLN A 1 70 ? -1.370 10.718 -7.242 1.00 88.06 70 GLN A N 1
ATOM 549 C CA . GLN A 1 70 ? -1.756 10.230 -5.924 1.00 88.06 70 GLN A CA 1
ATOM 550 C C . GLN A 1 70 ? -2.937 9.260 -6.041 1.00 88.06 70 GLN A C 1
ATOM 552 O O . GLN A 1 70 ? -3.958 9.579 -6.653 1.00 88.06 70 GLN A O 1
ATOM 557 N N . VAL A 1 71 ? -2.814 8.086 -5.430 1.00 90.25 71 VAL A N 1
ATOM 558 C CA . VAL A 1 71 ? -3.884 7.096 -5.286 1.00 90.25 71 VAL A CA 1
ATOM 559 C C . VAL A 1 71 ? -4.213 6.967 -3.806 1.00 90.25 71 VAL A C 1
ATOM 561 O O . VAL A 1 71 ? -3.342 6.671 -2.992 1.00 90.25 71 VAL A O 1
ATOM 564 N N . LYS A 1 72 ? -5.477 7.203 -3.450 1.00 92.06 72 LYS A N 1
ATOM 565 C CA . LYS A 1 72 ? -5.979 7.036 -2.083 1.00 92.06 72 LYS A CA 1
ATOM 566 C C . LYS A 1 72 ? -6.946 5.868 -2.048 1.00 92.06 72 LYS A C 1
ATOM 568 O O . LYS A 1 72 ? -7.847 5.802 -2.880 1.00 92.06 72 LYS A O 1
ATOM 573 N N . PHE A 1 73 ? -6.786 4.984 -1.078 1.00 91.31 73 PHE A N 1
ATOM 574 C CA . PHE A 1 73 ? -7.741 3.916 -0.824 1.00 91.31 73 PHE A CA 1
ATOM 575 C C . PHE A 1 73 ? -7.935 3.729 0.675 1.00 91.31 73 PHE A C 1
ATOM 577 O O . PHE A 1 73 ? -7.028 3.969 1.469 1.00 91.31 73 PHE A O 1
ATOM 584 N N . ALA A 1 74 ? -9.143 3.328 1.055 1.00 88.88 74 ALA A N 1
ATOM 585 C CA . ALA A 1 74 ? -9.507 3.061 2.435 1.00 88.88 74 ALA A CA 1
ATOM 586 C C . ALA A 1 74 ? -9.922 1.597 2.570 1.00 88.88 74 ALA A C 1
ATOM 588 O O . ALA A 1 74 ? -10.659 1.074 1.735 1.00 88.88 74 ALA A O 1
ATOM 589 N N . ALA A 1 75 ? -9.439 0.945 3.619 1.00 89.50 75 ALA A N 1
ATOM 590 C CA . ALA A 1 75 ? -9.715 -0.447 3.925 1.00 89.50 75 ALA A CA 1
ATOM 591 C C . ALA A 1 75 ? -10.041 -0.591 5.413 1.00 89.50 75 ALA A C 1
ATOM 593 O O . ALA A 1 75 ? -9.457 0.094 6.251 1.00 89.50 75 ALA A O 1
ATOM 594 N N . GLY A 1 76 ? -10.966 -1.490 5.748 1.00 89.75 76 GLY A N 1
ATOM 595 C CA . GLY A 1 76 ? -11.139 -1.927 7.133 1.00 89.75 76 GLY A CA 1
ATOM 596 C C . GLY A 1 76 ? -9.918 -2.715 7.617 1.00 89.75 76 GLY A C 1
ATOM 597 O O . GLY A 1 76 ? -9.120 -3.197 6.802 1.00 89.75 76 GLY A O 1
ATOM 598 N N . LYS A 1 77 ? -9.796 -2.878 8.937 1.00 86.62 77 LYS A N 1
ATOM 599 C CA . LYS A 1 77 ? -8.710 -3.614 9.609 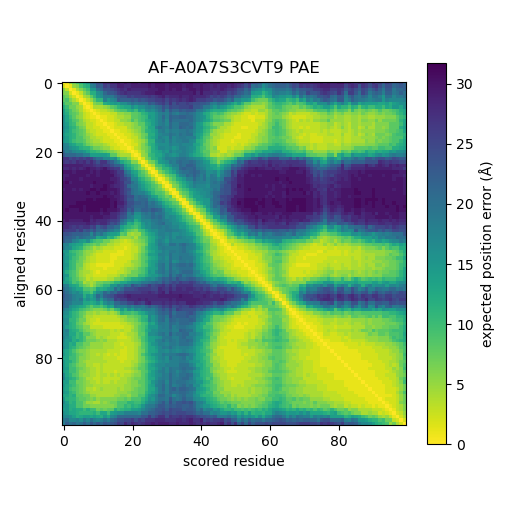1.00 86.62 77 LYS A CA 1
ATOM 600 C C . LYS A 1 77 ? -8.337 -4.919 8.901 1.00 86.62 77 LYS A C 1
ATOM 602 O O . LYS A 1 77 ? -7.176 -5.108 8.551 1.00 86.62 77 LYS A O 1
ATOM 607 N N . ASP A 1 78 ? -9.305 -5.798 8.655 1.00 89.44 78 ASP A N 1
ATOM 608 C CA . ASP A 1 78 ? -9.025 -7.142 8.135 1.00 89.44 78 ASP A CA 1
ATOM 609 C C . ASP A 1 78 ? -8.463 -7.114 6.711 1.00 89.44 78 ASP A C 1
ATOM 611 O O . ASP A 1 78 ? -7.525 -7.842 6.392 1.00 89.44 78 ASP A O 1
ATOM 615 N N . LYS A 1 79 ? -8.985 -6.222 5.860 1.00 90.38 79 LYS A N 1
ATOM 616 C CA . LYS A 1 79 ? -8.505 -6.052 4.482 1.00 90.38 79 LYS A CA 1
ATOM 617 C C . LYS A 1 79 ? -7.112 -5.437 4.434 1.00 90.38 79 LYS A C 1
ATOM 619 O O . LYS A 1 79 ? -6.299 -5.846 3.611 1.00 90.38 79 LYS A O 1
ATOM 624 N N . PHE A 1 80 ? -6.822 -4.495 5.328 1.00 89.88 80 PHE A N 1
ATOM 625 C CA . PHE A 1 80 ? -5.482 -3.935 5.459 1.00 89.88 80 PHE A CA 1
ATOM 626 C C . PHE A 1 80 ? -4.473 -4.981 5.960 1.00 89.88 80 PHE A C 1
ATOM 628 O O . PHE A 1 80 ? -3.383 -5.099 5.404 1.00 89.88 80 PHE A O 1
ATOM 635 N N . LEU A 1 81 ? -4.845 -5.788 6.960 1.00 90.94 81 LEU A N 1
ATOM 636 C CA . LEU A 1 81 ? -3.988 -6.863 7.466 1.00 90.94 81 LEU A CA 1
ATOM 637 C C . LEU A 1 81 ? -3.742 -7.942 6.410 1.00 90.94 81 LEU A C 1
ATOM 639 O O . LEU A 1 81 ? -2.612 -8.406 6.277 1.00 90.94 81 LEU A O 1
ATOM 643 N N . GLN A 1 82 ? -4.762 -8.303 5.633 1.00 93.69 82 GLN A N 1
ATOM 644 C CA . GLN A 1 82 ? -4.604 -9.215 4.503 1.00 93.69 82 GLN A CA 1
ATOM 645 C C . GLN A 1 82 ? -3.589 -8.668 3.491 1.00 93.69 82 GLN A C 1
ATOM 647 O O . GLN A 1 82 ? -2.600 -9.337 3.217 1.00 93.69 82 GLN A O 1
ATOM 652 N N . LEU A 1 83 ? -3.754 -7.415 3.050 1.00 90.81 83 LEU A N 1
ATOM 653 C CA . LEU A 1 83 ? -2.810 -6.760 2.139 1.00 90.81 83 LEU A CA 1
ATOM 654 C C . LEU A 1 83 ? -1.370 -6.775 2.678 1.00 90.81 83 LEU A C 1
ATOM 656 O O . LEU A 1 83 ? -0.429 -7.010 1.926 1.00 90.81 83 LEU A O 1
ATOM 660 N N . SER A 1 84 ? -1.184 -6.533 3.978 1.00 90.56 84 SER A N 1
ATOM 661 C CA . SER A 1 84 ? 0.150 -6.539 4.591 1.00 90.56 84 SER A CA 1
ATOM 662 C C . SER A 1 84 ? 0.815 -7.920 4.591 1.00 90.56 84 SER A C 1
ATOM 664 O O . SER A 1 84 ? 2.032 -8.004 4.434 1.00 90.56 84 SER A O 1
ATOM 666 N N . ARG A 1 85 ? 0.029 -8.996 4.733 1.00 95.12 85 ARG A N 1
ATOM 667 C CA . ARG A 1 85 ? 0.529 -10.375 4.635 1.00 95.12 85 ARG A CA 1
ATOM 668 C C . ARG A 1 85 ? 0.903 -10.704 3.200 1.00 95.12 85 ARG A C 1
ATOM 670 O O . ARG A 1 85 ? 2.024 -11.128 2.966 1.00 95.12 85 ARG A O 1
ATOM 677 N N . ASP A 1 86 ? 0.026 -10.385 2.254 1.00 94.50 86 ASP A N 1
ATOM 678 C CA . ASP A 1 86 ? 0.266 -10.645 0.834 1.00 94.50 86 ASP A CA 1
ATOM 679 C C . ASP A 1 86 ? 1.541 -9.931 0.335 1.00 94.50 86 ASP A C 1
ATOM 681 O O . ASP A 1 86 ? 2.328 -10.503 -0.418 1.00 94.50 86 ASP A O 1
ATOM 685 N N . LEU A 1 87 ? 1.790 -8.694 0.790 1.00 90.69 87 LEU A N 1
ATOM 686 C CA . LEU A 1 87 ? 3.024 -7.961 0.476 1.00 90.69 87 LEU A CA 1
ATOM 687 C C . LEU A 1 87 ? 4.271 -8.616 1.076 1.00 90.69 8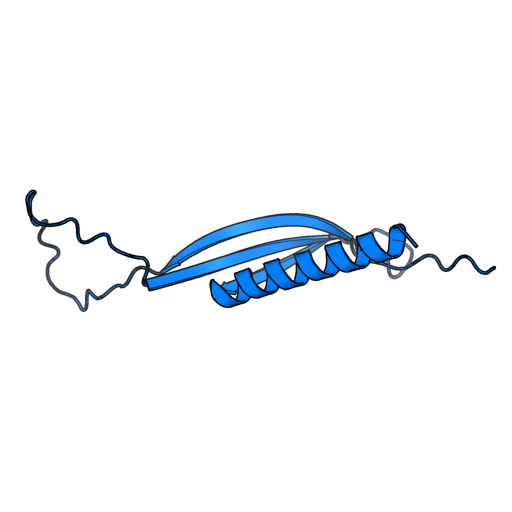7 LEU A C 1
ATOM 689 O O . LEU A 1 87 ? 5.315 -8.645 0.427 1.00 90.69 87 LEU A O 1
ATOM 693 N N . ARG A 1 88 ? 4.176 -9.130 2.304 1.00 92.75 88 ARG A N 1
ATOM 694 C CA . ARG A 1 88 ? 5.281 -9.842 2.947 1.00 92.75 88 ARG A CA 1
ATOM 695 C C . ARG A 1 88 ? 5.602 -11.138 2.207 1.00 92.75 88 ARG A C 1
ATOM 697 O O . ARG A 1 88 ? 6.762 -11.365 1.887 1.00 92.75 88 ARG A O 1
ATOM 704 N N . ASP A 1 89 ? 4.588 -11.929 1.881 1.00 94.19 89 ASP A N 1
ATOM 705 C CA . ASP A 1 89 ? 4.758 -13.192 1.161 1.00 94.19 89 ASP A CA 1
ATOM 706 C C . ASP A 1 89 ? 5.369 -12.953 -0.231 1.00 94.19 89 ASP A C 1
ATOM 708 O O . ASP A 1 89 ? 6.238 -13.703 -0.675 1.00 94.19 89 ASP A O 1
ATOM 712 N N . ALA A 1 90 ? 4.969 -11.871 -0.910 1.00 91.25 90 ALA A N 1
ATOM 713 C CA . ALA A 1 90 ? 5.563 -11.469 -2.182 1.00 91.25 90 ALA A CA 1
ATOM 714 C C . ALA A 1 90 ? 7.053 -11.108 -2.048 1.00 91.25 90 ALA A C 1
ATOM 716 O O . ALA A 1 90 ? 7.852 -11.495 -2.902 1.00 91.25 90 ALA A O 1
ATOM 717 N N . LEU A 1 91 ? 7.442 -10.401 -0.980 1.00 89.81 91 LEU A N 1
ATOM 718 C CA . LEU A 1 91 ? 8.847 -10.086 -0.705 1.00 89.81 91 LEU A CA 1
ATOM 719 C C . LEU A 1 91 ? 9.663 -11.352 -0.428 1.00 89.81 91 LEU A C 1
ATOM 721 O O . LEU A 1 91 ? 10.719 -11.528 -1.031 1.00 89.81 91 LEU A O 1
ATOM 725 N N . GLU A 1 92 ? 9.150 -12.262 0.402 1.00 92.31 92 GLU A N 1
ATOM 726 C CA . GLU A 1 92 ? 9.815 -13.536 0.716 1.00 92.31 92 GLU A CA 1
ATOM 727 C C . GLU A 1 92 ? 10.035 -14.383 -0.556 1.00 92.31 92 GLU A C 1
ATOM 729 O O . GLU A 1 92 ? 11.115 -14.942 -0.769 1.00 92.31 92 GLU A O 1
ATOM 734 N N . GLN A 1 93 ? 9.055 -14.419 -1.467 1.00 91.19 93 GLN A N 1
ATOM 735 C CA . GLN A 1 93 ? 9.206 -15.080 -2.769 1.00 91.19 93 GLN A CA 1
ATOM 736 C C . GLN A 1 93 ? 10.281 -14.417 -3.639 1.00 91.19 93 GLN A C 1
ATOM 738 O O . GLN A 1 93 ? 11.094 -15.117 -4.246 1.00 91.19 93 GLN A O 1
ATOM 743 N N . MET A 1 94 ? 10.326 -13.084 -3.693 1.00 87.38 94 MET A N 1
ATOM 744 C CA . MET A 1 94 ? 11.344 -12.360 -4.462 1.00 87.38 94 MET A CA 1
ATOM 745 C C . MET A 1 94 ? 12.759 -12.586 -3.919 1.00 87.38 94 MET A C 1
ATOM 747 O O . MET A 1 94 ? 13.685 -12.768 -4.710 1.00 87.38 94 MET A O 1
ATOM 751 N N . GLU A 1 95 ? 12.931 -12.620 -2.598 1.00 87.56 95 GLU A N 1
ATOM 752 C CA . GLU A 1 95 ? 14.215 -12.932 -1.962 1.00 87.56 95 GLU A CA 1
ATOM 753 C C . GLU A 1 95 ? 14.668 -14.359 -2.292 1.00 87.56 95 GLU A C 1
ATOM 755 O O . GLU A 1 95 ? 15.824 -14.573 -2.655 1.00 87.56 95 GLU A O 1
ATOM 760 N N . SER A 1 96 ? 13.751 -15.332 -2.267 1.00 83.56 96 SER A N 1
ATOM 761 C CA . SER A 1 96 ? 14.072 -16.718 -2.632 1.00 83.56 96 SER A CA 1
ATOM 762 C C . SER A 1 96 ? 14.542 -16.866 -4.087 1.00 83.56 96 SER A C 1
ATOM 764 O O . SER A 1 96 ? 15.409 -17.689 -4.373 1.00 83.56 96 SER A O 1
ATOM 766 N N . LEU A 1 97 ? 14.025 -16.030 -4.995 1.00 81.31 97 LEU A N 1
ATOM 767 C CA . LEU A 1 97 ? 14.413 -15.997 -6.408 1.00 81.31 97 LEU A CA 1
ATOM 768 C C . LEU A 1 97 ? 15.755 -15.295 -6.654 1.00 81.31 97 LEU A C 1
ATOM 770 O O . LEU A 1 97 ? 16.367 -15.537 -7.688 1.00 81.31 97 LEU A O 1
ATOM 774 N N . GLN A 1 98 ? 16.220 -14.431 -5.745 1.00 66.19 98 GLN A N 1
ATOM 775 C CA . GLN A 1 98 ? 17.545 -13.802 -5.841 1.00 66.19 98 GLN A CA 1
ATOM 776 C C . GLN A 1 98 ? 18.687 -14.709 -5.359 1.00 66.19 98 GLN A C 1
ATOM 778 O O . GLN A 1 98 ? 19.843 -14.441 -5.680 1.00 66.19 98 GLN A O 1
ATOM 783 N N . ILE A 1 99 ? 18.379 -15.745 -4.572 1.00 55.69 99 ILE A N 1
ATOM 784 C CA . ILE A 1 99 ? 19.365 -16.667 -3.983 1.00 55.69 99 ILE A CA 1
ATOM 785 C C . ILE A 1 99 ? 19.600 -17.912 -4.876 1.00 55.69 99 ILE A C 1
ATOM 787 O O . ILE A 1 99 ? 20.534 -18.674 -4.623 1.00 55.69 99 ILE A O 1
ATOM 791 N N . ALA A 1 100 ? 18.797 -18.108 -5.930 1.00 45.75 100 ALA A N 1
ATOM 792 C CA . ALA A 1 100 ? 18.929 -19.188 -6.919 1.00 45.75 100 ALA A CA 1
ATOM 793 C C . ALA A 1 100 ? 19.705 -18.748 -8.173 1.00 45.75 100 ALA A C 1
ATOM 795 O O . ALA A 1 100 ? 20.455 -19.593 -8.715 1.00 45.75 100 ALA A O 1
#

Solvent-accessible surface area (backbone atoms only — not comparable to full-atom values): 6409 Å² total; per-residue (Å²): 134,85,85,76,77,78,86,62,63,41,80,76,45,78,48,77,46,83,44,70,41,66,73,78,78,73,76,84,79,78,91,68,92,76,76,92,87,71,79,84,76,70,80,65,59,69,42,48,39,40,35,41,41,37,33,30,40,39,55,67,88,62,102,68,69,68,47,79,45,79,48,75,52,74,33,46,55,69,59,46,52,49,52,55,49,56,53,48,54,51,50,55,52,52,54,57,62,73,77,110